Protein AF-A0A1X7T6H5-F1 (afdb_monomer_lite)

Organism: Amphimedon queenslandica (NCBI:txid400682)

InterPro domains:
  IPR006578 MADF domain [PF10545] (39-102)
  IPR006578 MADF domain [PS51029] (38-110)

Foldseek 3Di:
DDDDDDDDPDDDDDDDDPPPPPPPPDPDDCPDPVNVVVLVVLCVVLCLQPPPVDPSVVPPVSNQVSLVVSCVVVVHDSVVSVVVVVVVVVVVVVVVVVVVVVVVPPDDDD

Sequence (110 aa):
MASTTSSSCSKNNSNASHSATIAASCSTSLGTHEMILQLIKYFEANSCLYNVTQRSYHDRDKKRKAMSEIAKAFGIKDDDVTKKIRNIRTQYIREQQNVTQRKTGEGADD

Radius of gyration: 25.77 Å; chains: 1; bounding box: 106×40×46 Å

pLDDT: mean 74.98, std 17.96, range [41.0, 91.62]

Structure (mmCIF, N/CA/C/O backbone):
data_AF-A0A1X7T6H5-F1
#
_entry.id   AF-A0A1X7T6H5-F1
#
loop_
_atom_site.group_PDB
_atom_site.id
_atom_site.type_symbol
_atom_site.label_atom_id
_atom_site.label_alt_id
_atom_site.label_comp_id
_atom_site.label_asym_id
_atom_site.label_entity_id
_atom_site.label_seq_id
_atom_site.pdbx_PDB_ins_code
_atom_site.Cartn_x
_atom_site.Cartn_y
_atom_site.Cartn_z
_atom_site.occupancy
_atom_site.B_iso_or_equiv
_atom_site.auth_seq_id
_atom_site.auth_comp_id
_atom_site.auth_asym_id
_atom_site.auth_atom_id
_atom_site.pdbx_PDB_model_num
ATOM 1 N N . MET A 1 1 ? -62.083 -28.270 20.199 1.00 48.56 1 MET A N 1
ATOM 2 C CA . MET A 1 1 ? -61.187 -29.361 19.764 1.00 48.56 1 MET A CA 1
ATOM 3 C C . MET A 1 1 ? -60.514 -28.945 18.466 1.00 48.56 1 MET A C 1
ATOM 5 O O . MET A 1 1 ? -61.205 -28.841 17.467 1.00 48.56 1 MET A O 1
ATOM 9 N N . ALA A 1 2 ? -59.223 -28.620 18.546 1.00 46.31 2 ALA A N 1
ATOM 10 C CA . ALA A 1 2 ? -58.203 -28.503 17.489 1.00 46.31 2 ALA A CA 1
ATOM 11 C C . ALA A 1 2 ? -56.975 -27.916 18.218 1.00 46.31 2 ALA A C 1
ATOM 13 O O . ALA A 1 2 ? -56.962 -26.741 18.561 1.00 46.31 2 ALA A O 1
ATOM 14 N N . SER A 1 3 ? -56.214 -28.771 18.894 1.00 46.91 3 SER A N 1
ATOM 15 C CA . SER A 1 3 ? -54.953 -29.348 18.409 1.00 46.91 3 SER A CA 1
ATOM 16 C C . SER A 1 3 ? -53.763 -28.407 18.611 1.00 46.91 3 SER A C 1
ATOM 18 O O . SER A 1 3 ? -53.584 -27.399 17.939 1.00 46.91 3 SER A O 1
ATOM 20 N N . THR A 1 4 ? -52.985 -28.813 19.608 1.00 46.66 4 THR A N 1
ATOM 21 C CA . THR A 1 4 ? -51.593 -28.526 19.947 1.00 46.66 4 THR A CA 1
ATOM 22 C C . THR A 1 4 ? -50.661 -28.489 18.738 1.00 46.66 4 THR A C 1
ATOM 24 O O . THR A 1 4 ? -50.792 -29.336 17.864 1.00 46.66 4 THR A O 1
ATOM 27 N N . THR A 1 5 ? -49.666 -27.598 18.791 1.00 55.00 5 THR A N 1
ATOM 28 C CA . THR A 1 5 ? -48.220 -27.839 18.551 1.00 55.00 5 THR A CA 1
ATOM 29 C C . THR A 1 5 ? -47.529 -26.473 18.661 1.00 55.00 5 THR A C 1
ATOM 31 O O . THR A 1 5 ? -47.817 -25.583 17.873 1.00 55.00 5 THR A O 1
ATOM 34 N N . SER A 1 6 ? -46.879 -26.134 19.776 1.00 47.78 6 SER A N 1
ATOM 35 C CA . SER A 1 6 ? -45.483 -26.453 20.122 1.00 47.78 6 SER A CA 1
ATOM 36 C C . SER A 1 6 ? -44.437 -25.868 19.167 1.00 47.78 6 SER A C 1
ATOM 38 O O . SER A 1 6 ? -44.553 -26.006 17.956 1.00 47.78 6 SER A O 1
ATOM 40 N N . SER A 1 7 ? -43.363 -25.366 19.786 1.00 54.78 7 SER A N 1
ATOM 41 C CA . SER A 1 7 ? -42.038 -25.070 19.222 1.00 54.78 7 SER A CA 1
ATOM 42 C C . SER A 1 7 ? -41.834 -23.673 18.639 1.00 54.78 7 SER A C 1
ATOM 44 O O . SER A 1 7 ? -42.628 -23.186 17.857 1.00 54.78 7 SER A O 1
ATOM 46 N N . SER A 1 8 ? -40.743 -22.963 18.907 1.00 51.22 8 SER A N 1
ATOM 47 C CA . SER A 1 8 ? -39.622 -23.125 19.836 1.00 51.22 8 SER A CA 1
ATOM 48 C C . SER A 1 8 ? -38.878 -21.790 19.781 1.00 51.22 8 SER A C 1
ATOM 50 O O . SER A 1 8 ? -38.594 -21.289 18.694 1.00 51.22 8 SER A O 1
ATOM 52 N N . CYS A 1 9 ? -38.535 -21.216 20.930 1.00 41.88 9 CYS A N 1
ATOM 53 C CA . CYS A 1 9 ? -37.552 -20.144 21.022 1.00 41.88 9 CYS A CA 1
ATOM 54 C C . CYS A 1 9 ? -36.170 -20.716 20.655 1.00 41.88 9 CYS A C 1
ATOM 56 O O . CYS A 1 9 ? -35.558 -21.465 21.422 1.00 41.88 9 CYS A O 1
ATOM 58 N N . SER A 1 10 ? -35.698 -20.421 19.442 1.00 45.62 10 SER A N 1
ATOM 59 C CA . SER A 1 10 ? -34.370 -20.839 18.995 1.00 45.62 10 SER A CA 1
ATOM 60 C C . SER A 1 10 ? -33.308 -19.883 19.515 1.00 45.62 10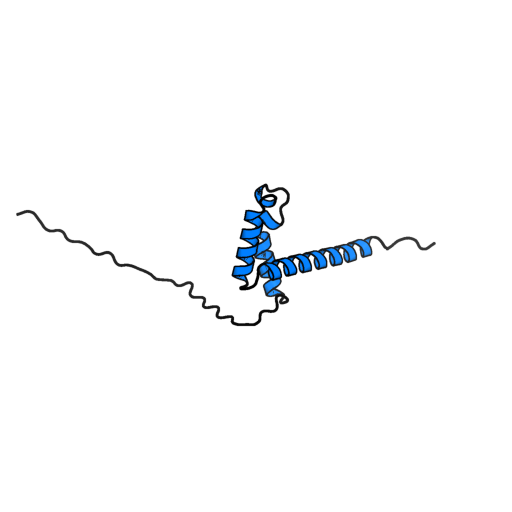 SER A C 1
ATOM 62 O O . SER A 1 10 ? -33.328 -18.679 19.269 1.00 45.62 10 SER A O 1
ATOM 64 N N . LYS A 1 11 ? -32.403 -20.492 20.276 1.00 51.19 11 LYS A N 1
ATOM 65 C CA . LYS A 1 11 ? -31.271 -19.911 20.977 1.00 51.19 11 LYS A CA 1
ATOM 66 C C . LYS A 1 11 ? -30.347 -19.138 20.033 1.00 51.19 11 LYS A C 1
ATOM 68 O 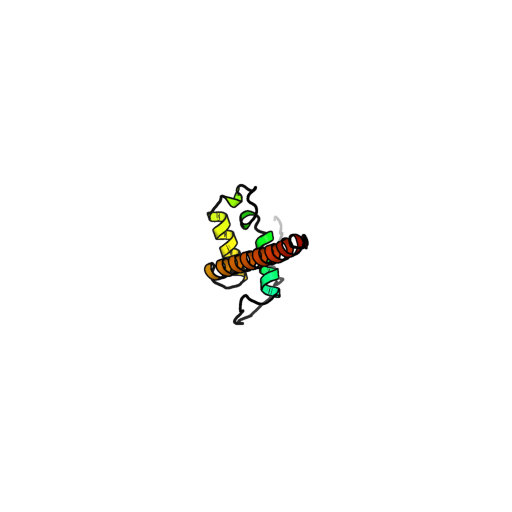O . LYS A 1 11 ? -29.882 -19.653 19.021 1.00 51.19 11 LYS A O 1
ATOM 73 N N . ASN A 1 12 ? -30.048 -17.917 20.451 1.00 52.41 12 ASN A N 1
ATOM 74 C CA . ASN A 1 12 ? -28.778 -17.245 20.231 1.00 52.41 12 ASN A CA 1
ATOM 75 C C . ASN A 1 12 ? -27.599 -18.210 20.464 1.00 52.41 12 ASN A C 1
ATOM 77 O O . ASN A 1 12 ? -27.427 -18.738 21.559 1.00 52.41 12 ASN A O 1
ATOM 81 N N . ASN A 1 13 ? -26.768 -18.414 19.441 1.00 55.56 13 ASN A N 1
ATOM 82 C CA . ASN A 1 13 ? -25.467 -19.058 19.592 1.00 55.56 13 ASN A CA 1
ATOM 83 C C . ASN A 1 13 ? -24.377 -18.142 19.032 1.00 55.56 13 ASN A C 1
ATOM 85 O O . ASN A 1 13 ? -24.027 -18.179 17.856 1.00 55.56 13 ASN A O 1
ATOM 89 N N . SER A 1 14 ? -23.892 -17.282 19.914 1.00 55.47 14 SER A N 1
ATOM 90 C CA . SER A 1 14 ? -22.627 -16.572 19.819 1.00 55.47 14 SER A CA 1
ATOM 91 C C . SER A 1 14 ? -21.531 -17.473 20.383 1.00 55.47 14 SER A C 1
ATOM 93 O O . SER A 1 14 ? -21.459 -17.649 21.599 1.00 55.47 14 SER A O 1
ATOM 95 N N . ASN A 1 15 ? -20.672 -18.028 19.528 1.00 53.50 15 ASN A N 1
ATOM 96 C CA . ASN A 1 15 ? -19.410 -18.625 19.952 1.00 53.50 15 ASN A CA 1
ATOM 97 C C . ASN A 1 15 ? -18.356 -18.633 18.834 1.00 53.50 15 ASN A C 1
ATOM 99 O O . ASN A 1 15 ? -18.671 -18.764 17.657 1.00 53.50 15 ASN A O 1
ATOM 103 N N . ALA A 1 16 ? -17.101 -18.523 19.280 1.00 43.38 16 ALA A N 1
ATOM 104 C CA . ALA A 1 16 ? -15.839 -18.508 18.540 1.00 43.38 16 ALA A CA 1
ATOM 105 C C . ALA A 1 16 ? -15.504 -17.150 17.892 1.00 43.38 16 ALA A C 1
ATOM 107 O O . ALA A 1 16 ? -15.694 -16.915 16.707 1.00 43.38 16 ALA A O 1
ATOM 108 N N . SER A 1 17 ? -15.088 -16.153 18.674 1.00 44.38 17 SER A N 1
ATOM 109 C CA . SER A 1 17 ? -13.744 -16.088 19.278 1.00 44.38 17 SER A CA 1
ATOM 110 C C . SER A 1 17 ? -12.630 -16.229 18.236 1.00 44.38 17 SER A C 1
ATOM 112 O O . SER A 1 17 ? -11.950 -17.243 18.174 1.00 44.38 17 SER A O 1
ATOM 114 N N . HIS A 1 18 ? -12.364 -15.154 17.497 1.00 43.12 18 HIS A N 1
ATOM 115 C CA . HIS A 1 18 ? -10.973 -14.755 17.280 1.00 43.12 18 HIS A CA 1
ATOM 116 C C . HIS A 1 18 ? -10.653 -13.635 18.269 1.00 43.12 18 HIS A C 1
ATOM 118 O O . HIS A 1 18 ? -10.364 -12.494 17.925 1.00 43.12 18 HIS A O 1
ATOM 124 N N . SER A 1 19 ? -10.764 -13.989 19.547 1.00 43.28 19 SER A N 1
ATOM 125 C CA . SER A 1 19 ? -10.035 -13.354 20.630 1.00 43.28 19 SER A CA 1
ATOM 126 C C . SER A 1 19 ? -8.548 -13.599 20.388 1.00 43.28 19 SER A C 1
ATOM 128 O O . SER A 1 19 ? -7.970 -14.555 20.893 1.00 43.28 19 SER A O 1
ATOM 130 N N . ALA A 1 20 ? -7.939 -12.736 19.587 1.00 46.06 20 ALA A N 1
ATOM 131 C CA . ALA A 1 20 ? -6.535 -12.418 19.738 1.00 46.06 20 ALA A CA 1
ATOM 132 C C . ALA A 1 20 ? -6.485 -10.986 20.256 1.00 46.06 20 ALA A C 1
ATOM 134 O O . ALA A 1 20 ? -6.398 -10.015 19.509 1.00 46.06 20 ALA A O 1
ATOM 135 N N . THR A 1 21 ? -6.597 -10.871 21.575 1.00 42.09 21 THR A N 1
ATOM 136 C CA . THR A 1 21 ? -6.088 -9.731 22.320 1.00 42.09 21 THR A CA 1
ATOM 137 C C . THR A 1 21 ? -4.591 -9.636 22.025 1.00 42.09 21 THR A C 1
ATOM 139 O O . THR A 1 21 ? -3.783 -10.205 22.748 1.00 42.09 21 THR A O 1
ATOM 142 N N . ILE A 1 22 ? -4.195 -8.944 20.956 1.00 53.28 22 ILE A N 1
ATOM 143 C CA . ILE A 1 22 ? -2.831 -8.422 20.862 1.00 53.28 22 ILE A CA 1
ATOM 144 C C . ILE A 1 22 ? -2.875 -7.047 21.513 1.00 53.28 22 ILE A C 1
ATOM 146 O O . ILE A 1 22 ? -2.948 -6.004 20.869 1.00 53.28 22 ILE A O 1
ATOM 150 N N . ALA A 1 23 ? -2.871 -7.071 22.844 1.00 45.50 23 ALA A N 1
ATOM 151 C CA . ALA A 1 23 ? -2.374 -5.960 23.626 1.00 45.50 23 ALA A CA 1
ATOM 152 C C . ALA A 1 23 ? -0.867 -5.861 23.353 1.00 45.50 23 ALA A C 1
ATOM 154 O O . ALA A 1 23 ? -0.050 -6.417 24.079 1.00 45.50 23 ALA A O 1
ATOM 155 N N . ALA A 1 24 ? -0.506 -5.175 22.273 1.00 49.69 24 ALA A N 1
ATOM 156 C CA . ALA A 1 24 ? 0.837 -4.665 22.068 1.00 49.69 24 ALA A CA 1
ATOM 157 C C . ALA A 1 24 ? 0.784 -3.145 22.221 1.00 49.69 24 ALA A C 1
ATOM 159 O O . ALA A 1 24 ? 0.944 -2.388 21.268 1.00 49.69 24 ALA A O 1
ATOM 160 N N . SER A 1 25 ? 0.583 -2.695 23.461 1.00 63.38 25 SER A N 1
ATOM 161 C CA . SER A 1 25 ? 1.166 -1.429 23.897 1.00 63.38 25 SER A CA 1
ATOM 162 C C . SER A 1 25 ? 2.680 -1.604 23.846 1.00 63.38 25 SER A C 1
ATOM 164 O O . SER A 1 25 ? 3.312 -1.969 24.830 1.00 63.38 25 SER A O 1
ATOM 166 N N . CYS A 1 26 ? 3.270 -1.437 22.672 1.00 41.00 26 CYS A N 1
ATOM 167 C CA . CYS A 1 26 ? 4.710 -1.414 22.533 1.00 41.00 26 CYS A CA 1
ATOM 168 C C . CYS A 1 26 ? 5.037 -0.359 21.495 1.00 41.00 26 CYS A C 1
ATOM 170 O O . CYS A 1 26 ? 4.537 -0.420 20.374 1.00 41.00 26 CYS A O 1
ATOM 172 N N . SER A 1 27 ? 5.838 0.616 21.912 1.00 61.25 27 SER A N 1
ATOM 173 C CA . SER A 1 27 ? 6.435 1.693 21.132 1.00 61.25 27 SER A CA 1
ATOM 174 C C . SER A 1 27 ? 7.122 1.127 19.886 1.00 61.25 27 SER A C 1
ATOM 176 O O . SER A 1 27 ? 8.329 0.894 19.862 1.00 61.25 27 SER A O 1
ATOM 178 N N . THR A 1 28 ? 6.345 0.818 18.853 1.00 56.28 28 THR A N 1
ATOM 179 C CA . THR A 1 28 ? 6.816 0.038 17.715 1.00 56.28 28 THR A CA 1
ATOM 180 C C . THR A 1 28 ? 7.462 1.008 16.755 1.00 56.28 28 THR A C 1
ATOM 182 O O . THR A 1 28 ? 6.831 1.629 15.901 1.00 56.28 28 THR A O 1
ATOM 185 N N . SER A 1 29 ? 8.769 1.185 16.937 1.00 58.25 29 SER A N 1
ATOM 186 C CA . SER A 1 29 ? 9.598 1.800 15.917 1.00 58.25 29 SER A CA 1
ATOM 187 C C . SER A 1 29 ? 9.327 1.065 14.600 1.00 58.25 29 SER A C 1
ATOM 189 O O . SER A 1 29 ? 9.533 -0.143 14.500 1.00 58.25 29 SER A O 1
ATOM 191 N N . LEU A 1 30 ? 8.854 1.789 13.585 1.00 61.53 30 LEU A N 1
ATOM 192 C CA . LEU A 1 30 ? 8.498 1.281 12.249 1.00 61.53 30 LEU A CA 1
ATOM 193 C C . LEU A 1 30 ? 9.691 0.680 11.476 1.00 61.53 30 LEU A C 1
ATOM 195 O O . LEU A 1 30 ? 9.665 0.580 10.253 1.00 61.53 30 LEU A O 1
ATOM 199 N N . GLY A 1 31 ? 10.802 0.393 12.150 1.00 64.88 31 GLY A N 1
ATOM 200 C CA . GLY A 1 31 ? 12.070 -0.067 11.601 1.00 64.88 31 GLY A CA 1
ATOM 201 C C . GLY A 1 31 ? 12.297 -1.570 11.685 1.00 64.88 31 GLY A C 1
ATOM 202 O O . GLY A 1 31 ? 13.268 -2.025 11.090 1.00 64.88 31 GLY A O 1
ATOM 203 N N . THR A 1 32 ? 11.455 -2.337 12.381 1.00 85.75 32 THR A N 1
ATOM 204 C CA . THR A 1 32 ? 11.672 -3.785 12.486 1.00 85.75 32 THR A CA 1
ATOM 205 C C . THR A 1 32 ? 11.389 -4.477 11.153 1.00 85.75 32 THR A C 1
ATOM 207 O O . THR A 1 32 ? 10.492 -4.092 10.398 1.00 85.75 32 THR A O 1
ATOM 210 N N . HIS A 1 33 ? 12.173 -5.511 10.851 1.00 86.56 33 HIS A N 1
ATOM 211 C CA . HIS A 1 33 ? 12.049 -6.273 9.609 1.00 86.56 33 HIS A CA 1
ATOM 212 C C . HIS A 1 33 ? 10.642 -6.870 9.435 1.00 86.56 33 HIS A C 1
ATOM 214 O O . HIS A 1 33 ? 10.062 -6.786 8.356 1.00 86.56 33 HIS A O 1
ATOM 220 N N . GLU A 1 34 ? 10.046 -7.385 10.514 1.00 87.44 34 GLU A N 1
ATOM 221 C CA . GLU A 1 34 ? 8.697 -7.959 10.495 1.00 87.44 34 GLU A CA 1
ATOM 222 C C . GLU A 1 34 ? 7.621 -6.932 10.114 1.00 87.44 34 GLU A C 1
ATOM 224 O O . GLU A 1 34 ? 6.790 -7.204 9.247 1.00 87.44 34 GLU A O 1
ATOM 229 N N . MET A 1 35 ? 7.670 -5.721 10.682 1.00 85.12 35 MET A N 1
ATOM 230 C CA . MET A 1 35 ? 6.725 -4.657 10.325 1.00 85.12 35 MET A CA 1
ATOM 231 C C . MET A 1 35 ? 6.859 -4.250 8.858 1.00 85.12 35 MET A C 1
ATOM 233 O O . MET A 1 35 ? 5.858 -3.974 8.201 1.00 85.12 35 MET A O 1
ATOM 237 N N . ILE A 1 36 ? 8.085 -4.229 8.327 1.00 88.06 36 ILE A N 1
ATOM 238 C CA . ILE A 1 36 ? 8.333 -3.922 6.915 1.00 88.06 36 ILE A CA 1
ATOM 239 C C . ILE A 1 36 ? 7.714 -5.001 6.018 1.00 88.06 36 ILE A C 1
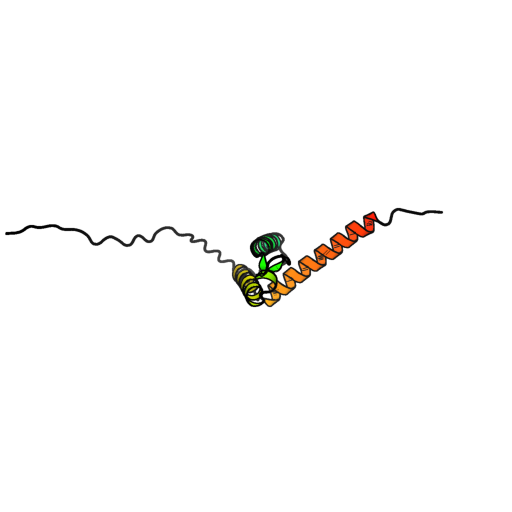ATOM 241 O O . ILE A 1 36 ? 7.032 -4.658 5.056 1.00 88.06 36 ILE A O 1
ATOM 245 N N . LEU A 1 37 ? 7.884 -6.285 6.346 1.00 89.81 37 LEU A N 1
ATOM 246 C CA . LEU A 1 37 ? 7.271 -7.383 5.591 1.00 89.81 37 LEU A CA 1
ATOM 247 C C . LEU A 1 37 ? 5.740 -7.318 5.620 1.00 89.81 37 LEU A C 1
ATOM 249 O O . LEU A 1 37 ? 5.093 -7.464 4.583 1.00 89.81 37 LEU A O 1
ATOM 253 N N . GLN A 1 38 ? 5.151 -7.044 6.786 1.00 90.00 38 GLN A N 1
ATOM 254 C CA . GLN A 1 38 ? 3.706 -6.848 6.897 1.00 90.00 38 GLN A CA 1
ATOM 255 C C . GLN A 1 38 ? 3.241 -5.651 6.060 1.00 90.00 38 GLN A C 1
AT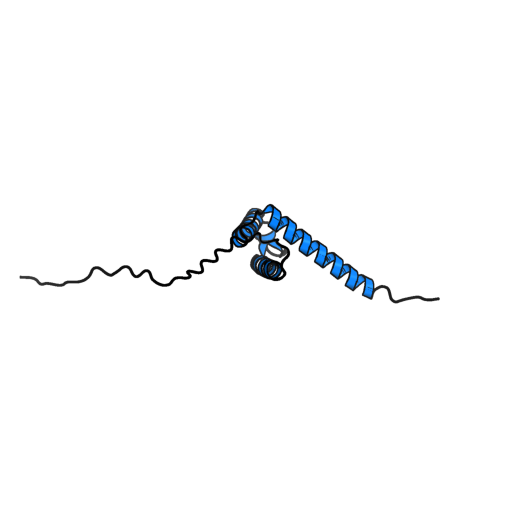OM 257 O O . GLN A 1 38 ? 2.239 -5.746 5.352 1.00 90.00 38 GLN A O 1
ATOM 262 N N . LEU A 1 39 ? 3.984 -4.540 6.087 1.00 89.31 39 LEU A N 1
ATOM 263 C CA . LEU A 1 39 ? 3.667 -3.343 5.311 1.00 89.31 39 LEU A CA 1
ATOM 264 C C . LEU A 1 39 ? 3.696 -3.634 3.808 1.00 89.31 39 LEU A C 1
ATOM 266 O O . LEU A 1 39 ? 2.786 -3.214 3.097 1.00 89.31 39 LEU A O 1
ATOM 270 N N . ILE A 1 40 ? 4.697 -4.383 3.338 1.00 89.38 40 ILE A N 1
ATOM 271 C CA . ILE A 1 40 ? 4.791 -4.827 1.942 1.00 89.38 40 ILE A CA 1
ATOM 272 C C . ILE A 1 40 ? 3.574 -5.683 1.580 1.00 89.38 40 ILE A C 1
ATOM 274 O O . ILE A 1 40 ? 2.917 -5.397 0.583 1.00 89.38 40 ILE A O 1
ATOM 278 N N . LYS A 1 41 ? 3.194 -6.649 2.424 1.00 90.44 41 LYS A N 1
ATOM 279 C CA . LYS A 1 41 ? 2.023 -7.507 2.185 1.00 90.44 41 LYS A CA 1
ATOM 280 C C . LYS A 1 41 ? 0.725 -6.704 2.039 1.00 90.44 41 LYS A C 1
ATOM 282 O O . LYS A 1 41 ? -0.054 -6.945 1.118 1.00 90.44 41 LYS A O 1
ATOM 287 N N . TYR A 1 42 ? 0.490 -5.726 2.916 1.00 89.94 42 TYR A N 1
ATOM 288 C CA . TYR A 1 42 ? -0.675 -4.845 2.790 1.00 89.94 42 TYR A CA 1
ATOM 289 C C . TYR A 1 42 ? -0.600 -3.944 1.552 1.00 89.94 42 TYR A C 1
ATOM 291 O O . TYR A 1 42 ? -1.624 -3.653 0.932 1.00 89.94 42 TYR A O 1
ATOM 299 N N . PHE A 1 43 ? 0.598 -3.494 1.185 1.00 88.69 43 PHE A N 1
ATOM 300 C CA . PHE A 1 43 ? 0.811 -2.663 0.007 1.00 88.69 43 PHE A CA 1
ATOM 301 C C . PHE A 1 43 ? 0.539 -3.435 -1.294 1.00 88.69 43 PHE A C 1
ATOM 303 O O . PHE A 1 43 ? -0.131 -2.912 -2.182 1.00 88.69 43 PHE A O 1
ATOM 310 N N . GLU A 1 44 ? 0.970 -4.695 -1.382 1.00 88.94 44 GLU A N 1
ATOM 311 C CA . GLU A 1 44 ? 0.719 -5.583 -2.526 1.00 88.94 44 GLU A CA 1
ATOM 312 C C . GLU A 1 44 ? -0.760 -5.947 -2.684 1.00 88.94 44 GLU A C 1
ATOM 314 O O . GLU A 1 44 ? -1.267 -5.984 -3.810 1.00 88.94 44 GLU A O 1
ATOM 319 N N . ALA A 1 45 ? -1.473 -6.142 -1.569 1.00 89.19 45 ALA A N 1
ATOM 320 C CA . ALA A 1 45 ? -2.916 -6.385 -1.569 1.00 89.19 45 ALA A CA 1
ATOM 321 C C . ALA A 1 45 ? -3.717 -5.196 -2.139 1.00 89.19 45 ALA A C 1
ATOM 323 O O . ALA A 1 45 ? -4.814 -5.370 -2.669 1.00 89.19 45 ALA A O 1
ATOM 324 N N . ASN A 1 46 ? -3.158 -3.985 -2.073 1.00 88.62 46 ASN A N 1
ATOM 325 C CA . ASN A 1 46 ? -3.787 -2.753 -2.529 1.00 88.62 46 ASN A CA 1
ATOM 326 C C . ASN A 1 46 ? -3.198 -2.289 -3.869 1.00 88.62 46 ASN A C 1
ATOM 328 O O . ASN A 1 46 ? -2.395 -1.357 -3.946 1.00 88.62 46 ASN A O 1
ATOM 332 N N . SER A 1 47 ? -3.667 -2.892 -4.963 1.00 85.62 47 SER A N 1
ATOM 333 C CA . SER A 1 47 ? -3.225 -2.563 -6.330 1.00 85.62 47 SER A CA 1
ATOM 334 C C . SER A 1 47 ? -3.412 -1.087 -6.718 1.00 85.62 47 SER A C 1
ATOM 336 O O . SER A 1 47 ? -2.682 -0.576 -7.566 1.00 85.62 47 SER A O 1
ATOM 338 N N . CYS A 1 48 ? -4.317 -0.354 -6.059 1.00 87.88 48 CYS A N 1
ATOM 339 C CA . CYS A 1 48 ? -4.493 1.090 -6.244 1.00 87.88 48 CYS A CA 1
ATOM 340 C C . CYS A 1 48 ? -3.260 1.927 -5.849 1.00 87.88 48 CYS A C 1
ATOM 342 O O . CYS A 1 48 ? -3.137 3.071 -6.290 1.00 87.88 48 CYS A O 1
ATOM 344 N N . LEU A 1 49 ? -2.340 1.390 -5.042 1.00 87.12 49 LEU A N 1
ATOM 345 C CA . LEU A 1 49 ? -1.176 2.127 -4.546 1.00 87.12 49 LEU A CA 1
ATOM 346 C C . LEU A 1 49 ? 0.014 2.099 -5.511 1.00 87.12 49 LEU A C 1
ATOM 348 O O . LEU A 1 49 ? 0.720 3.103 -5.622 1.00 87.12 49 LEU A O 1
ATOM 352 N N . TYR A 1 50 ? 0.224 0.992 -6.227 1.00 86.62 50 TYR A N 1
ATOM 353 C CA . TYR A 1 50 ? 1.408 0.792 -7.073 1.00 86.62 50 TYR A CA 1
ATOM 354 C C . TYR A 1 50 ? 1.099 0.526 -8.546 1.00 86.62 50 TYR A C 1
ATOM 356 O O . TYR A 1 50 ? 1.945 0.796 -9.398 1.00 86.62 50 TYR A O 1
ATOM 364 N N . ASN A 1 51 ? -0.090 0.017 -8.875 1.00 87.44 51 ASN A N 1
ATOM 365 C CA . ASN A 1 51 ? -0.375 -0.430 -10.230 1.00 87.44 51 ASN A CA 1
ATOM 366 C C . ASN A 1 51 ? -0.906 0.709 -11.111 1.00 87.44 51 ASN A C 1
ATOM 368 O O . ASN A 1 51 ? -2.109 0.942 -11.192 1.00 87.44 51 ASN A O 1
ATOM 372 N N . VAL A 1 52 ? 0.000 1.370 -11.833 1.00 86.19 52 VAL A N 1
ATOM 373 C CA . VAL A 1 52 ? -0.310 2.470 -12.766 1.00 86.19 52 VAL A CA 1
ATOM 374 C C . VAL A 1 52 ? -1.273 2.094 -13.898 1.00 86.19 52 VAL A C 1
ATOM 376 O O . VAL A 1 52 ? -1.910 2.980 -14.459 1.00 86.19 52 VAL A O 1
ATOM 379 N N . THR A 1 53 ? -1.406 0.805 -14.224 1.00 86.94 53 THR A N 1
ATOM 380 C CA . THR A 1 53 ? -2.284 0.325 -15.308 1.00 86.94 53 THR A CA 1
ATOM 381 C C . THR A 1 53 ? -3.754 0.250 -14.893 1.00 86.94 53 THR A C 1
ATOM 383 O O . THR A 1 53 ? -4.646 0.212 -15.737 1.00 86.94 53 THR A O 1
ATOM 386 N N . GLN A 1 54 ? -4.030 0.246 -13.587 1.00 85.81 54 GLN A N 1
ATOM 387 C CA . GLN A 1 54 ? -5.382 0.132 -13.053 1.00 85.81 54 GLN A CA 1
ATOM 388 C C . GLN A 1 54 ? -6.036 1.510 -12.935 1.00 85.81 54 GLN A C 1
ATOM 390 O O . GLN A 1 54 ? -5.449 2.444 -12.391 1.00 85.81 54 GLN A O 1
ATOM 395 N N . ARG A 1 55 ? -7.313 1.632 -13.323 1.00 84.56 55 ARG A N 1
ATOM 396 C CA . ARG A 1 55 ? -8.086 2.879 -13.136 1.00 84.56 55 ARG A CA 1
ATOM 397 C C . ARG A 1 55 ? -8.103 3.325 -11.667 1.00 84.56 55 ARG A C 1
ATOM 399 O O . ARG A 1 55 ? -8.039 4.516 -11.376 1.00 84.56 55 ARG A O 1
ATOM 406 N N . SER A 1 56 ? -8.110 2.364 -10.743 1.00 81.81 56 SER A N 1
ATOM 407 C CA . SER A 1 56 ? -8.050 2.602 -9.296 1.00 81.81 56 SER A CA 1
ATOM 408 C C . SER A 1 56 ? -6.775 3.318 -8.829 1.00 81.81 56 SER A C 1
ATOM 410 O O . SER A 1 56 ? -6.773 3.852 -7.728 1.00 81.81 56 SER A O 1
ATOM 412 N N . TYR A 1 57 ? -5.707 3.367 -9.634 1.00 86.69 57 TYR A N 1
ATOM 413 C CA . TYR A 1 57 ? -4.509 4.146 -9.315 1.00 86.69 57 TYR A CA 1
ATOM 414 C C . TYR A 1 57 ? -4.701 5.652 -9.529 1.00 86.69 57 TYR A C 1
ATOM 416 O O . TYR A 1 57 ? -4.076 6.454 -8.837 1.00 86.69 57 TYR A O 1
ATOM 424 N N . HIS A 1 58 ? -5.564 6.077 -10.452 1.00 86.75 58 HIS A N 1
ATOM 425 C CA . HIS A 1 58 ? -5.884 7.503 -10.613 1.00 86.75 58 HIS A CA 1
ATOM 426 C C . HIS A 1 58 ? -6.875 8.019 -9.560 1.00 86.75 58 HIS A C 1
ATOM 428 O O . HIS A 1 58 ? -6.995 9.224 -9.354 1.00 86.75 58 HIS A O 1
ATOM 434 N N . ASP A 1 59 ? -7.541 7.109 -8.855 1.00 90.44 59 ASP A N 1
ATOM 435 C CA . ASP A 1 59 ? -8.508 7.427 -7.816 1.00 90.44 59 ASP A CA 1
ATOM 436 C C . ASP A 1 59 ? -7.801 7.829 -6.505 1.00 90.44 59 ASP A C 1
ATOM 438 O O . ASP A 1 59 ? -7.179 7.012 -5.812 1.00 90.44 59 ASP A O 1
ATOM 442 N N . ARG A 1 60 ? -7.874 9.124 -6.169 1.00 89.12 60 ARG A N 1
ATOM 443 C CA . ARG A 1 60 ? -7.243 9.683 -4.961 1.00 89.12 60 ARG A CA 1
ATOM 444 C C . ARG A 1 60 ? -7.929 9.210 -3.682 1.00 89.12 60 ARG A C 1
ATOM 446 O O . ARG A 1 60 ? -7.253 9.057 -2.663 1.00 89.12 60 ARG A O 1
ATOM 453 N N . ASP A 1 61 ? -9.233 8.961 -3.726 1.00 90.25 61 ASP A N 1
ATOM 454 C CA . ASP A 1 61 ? -10.003 8.532 -2.563 1.00 90.25 61 ASP A CA 1
ATOM 455 C C . ASP A 1 61 ? -9.680 7.085 -2.204 1.00 90.25 61 ASP A C 1
ATOM 457 O O . ASP A 1 61 ? -9.430 6.787 -1.035 1.00 90.25 61 ASP A O 1
ATOM 461 N N . LYS A 1 62 ? -9.560 6.204 -3.205 1.00 89.75 62 LYS A N 1
ATOM 462 C CA . LYS A 1 62 ? -9.108 4.820 -2.986 1.00 89.75 62 LYS A CA 1
ATOM 463 C C . LYS A 1 62 ? -7.699 4.751 -2.413 1.00 89.75 62 LYS A C 1
ATOM 465 O O . LYS A 1 62 ? -7.462 3.966 -1.499 1.00 89.75 62 LYS A O 1
ATOM 470 N N . LYS A 1 63 ? -6.776 5.585 -2.901 1.00 89.31 63 LYS A N 1
ATOM 471 C CA . LYS A 1 63 ? -5.410 5.662 -2.358 1.00 89.31 63 LYS A CA 1
ATOM 472 C C . LYS A 1 63 ? -5.397 6.112 -0.901 1.00 89.31 63 LYS A C 1
ATOM 474 O O . LYS A 1 63 ? -4.733 5.485 -0.080 1.00 89.31 63 LYS A O 1
ATOM 479 N N . ARG A 1 64 ? -6.147 7.171 -0.576 1.00 90.31 64 ARG A N 1
ATOM 480 C CA . ARG A 1 64 ? -6.270 7.664 0.802 1.00 90.31 64 ARG A CA 1
ATOM 481 C C . ARG A 1 64 ? -6.874 6.597 1.712 1.00 90.31 64 ARG A C 1
ATOM 483 O O . ARG A 1 64 ? -6.347 6.359 2.791 1.00 90.31 64 ARG A O 1
ATOM 490 N N . LYS A 1 65 ? -7.935 5.924 1.259 1.00 91.62 65 LYS A N 1
ATOM 491 C CA . LYS A 1 65 ? -8.591 4.848 2.009 1.00 91.62 65 LYS A CA 1
ATOM 492 C C . LYS A 1 65 ? -7.632 3.689 2.291 1.00 91.62 65 LYS A C 1
ATOM 494 O O . LYS A 1 65 ? -7.478 3.326 3.450 1.00 91.62 65 LYS A O 1
ATOM 499 N N . ALA A 1 66 ? -6.937 3.185 1.271 1.00 91.31 66 ALA A N 1
ATOM 500 C CA . ALA A 1 66 ? -5.964 2.104 1.426 1.00 91.31 66 ALA A CA 1
ATOM 501 C C . ALA A 1 66 ? -4.811 2.486 2.374 1.00 91.31 66 ALA A C 1
ATOM 503 O O . ALA A 1 66 ? -4.410 1.687 3.216 1.00 91.31 66 ALA A O 1
ATOM 504 N N . MET A 1 67 ? -4.305 3.723 2.297 1.00 90.44 67 MET A N 1
ATOM 505 C CA . MET A 1 67 ? -3.297 4.217 3.245 1.00 90.44 67 MET A CA 1
ATOM 506 C C . MET A 1 67 ? -3.811 4.309 4.677 1.00 90.44 67 MET A C 1
ATOM 508 O O . MET A 1 67 ? -3.104 3.904 5.596 1.00 90.44 67 MET A O 1
ATOM 512 N N . SER A 1 68 ? -5.036 4.791 4.868 1.00 91.06 68 SER A N 1
ATOM 513 C CA . SER A 1 68 ? -5.637 4.892 6.197 1.00 91.06 68 SER A CA 1
ATOM 514 C C . SER A 1 68 ? -5.938 3.512 6.795 1.00 91.06 68 SER A C 1
ATOM 516 O O . SER A 1 68 ? -5.767 3.300 7.990 1.00 91.06 68 SER A O 1
ATOM 518 N N . GLU A 1 69 ? -6.334 2.530 5.979 1.00 91.19 69 GLU A N 1
ATOM 519 C CA . GLU A 1 69 ? -6.496 1.135 6.416 1.00 91.19 69 GLU A CA 1
ATOM 520 C C . GLU A 1 69 ? -5.171 0.529 6.888 1.00 91.19 69 GLU A C 1
ATOM 522 O O . GLU A 1 69 ? -5.122 -0.098 7.946 1.00 91.19 69 GLU A O 1
ATOM 527 N N . ILE A 1 70 ? -4.085 0.787 6.157 1.00 91.00 70 ILE A N 1
ATOM 528 C CA . ILE A 1 70 ? -2.735 0.379 6.554 1.00 91.00 70 ILE A CA 1
ATOM 529 C C . ILE A 1 70 ? -2.342 1.063 7.867 1.00 91.00 70 ILE A C 1
ATOM 531 O O . ILE A 1 70 ? -1.930 0.392 8.808 1.00 91.00 70 ILE A O 1
ATOM 535 N N . ALA A 1 71 ? -2.531 2.376 7.984 1.00 89.81 71 ALA A N 1
ATOM 536 C CA . ALA A 1 71 ? -2.223 3.123 9.203 1.00 89.81 71 ALA A CA 1
ATOM 537 C C . ALA A 1 71 ? -2.971 2.592 10.432 1.00 89.81 71 ALA A C 1
ATOM 539 O O . ALA A 1 71 ? -2.363 2.391 11.483 1.00 89.81 71 ALA A O 1
ATOM 540 N N . LYS A 1 72 ? -4.260 2.269 10.273 1.00 89.75 72 LYS A N 1
ATOM 541 C CA . LYS A 1 72 ? -5.079 1.633 11.312 1.00 89.75 72 LYS A CA 1
ATOM 542 C C . LYS A 1 72 ? -4.565 0.250 11.697 1.00 89.75 72 LYS A C 1
ATOM 544 O O . LYS A 1 72 ? -4.522 -0.045 12.885 1.00 89.75 72 LYS A O 1
ATOM 549 N N . ALA A 1 73 ? -4.153 -0.572 10.729 1.00 87.88 73 ALA A N 1
ATOM 550 C CA . ALA A 1 73 ? -3.603 -1.902 10.999 1.00 87.88 73 ALA A CA 1
ATOM 551 C C . ALA A 1 73 ? -2.310 -1.844 11.831 1.00 87.88 73 ALA A C 1
ATOM 553 O O . ALA A 1 73 ? -2.077 -2.713 12.665 1.00 87.88 73 ALA A O 1
ATOM 554 N N . PHE A 1 74 ? -1.499 -0.801 11.635 1.00 85.88 74 PHE A N 1
ATOM 555 C CA . PHE A 1 74 ? -0.269 -0.567 12.397 1.00 85.88 74 PHE A CA 1
ATOM 556 C C . PHE A 1 74 ? -0.465 0.309 13.647 1.00 85.88 74 PHE A C 1
ATOM 558 O O . PHE A 1 74 ? 0.478 0.475 14.414 1.00 85.88 74 PHE A O 1
ATOM 565 N N . GLY A 1 75 ? -1.655 0.879 13.864 1.00 86.69 75 GLY A N 1
ATOM 566 C CA . GLY A 1 75 ? -1.937 1.764 14.999 1.00 86.69 75 GLY A CA 1
ATOM 567 C C . GLY A 1 75 ? -1.167 3.091 14.976 1.00 86.69 75 GLY A C 1
ATOM 568 O O . GLY A 1 75 ? -0.893 3.660 16.030 1.00 86.69 75 GLY A O 1
ATOM 569 N N . ILE A 1 76 ? -0.798 3.587 13.792 1.00 85.94 76 ILE A N 1
ATOM 570 C CA . ILE A 1 76 ? 0.012 4.805 13.617 1.00 85.94 76 ILE A CA 1
ATOM 571 C C . ILE A 1 76 ? -0.700 5.849 12.758 1.00 85.94 76 ILE A C 1
ATOM 573 O O . ILE A 1 76 ? -1.776 5.611 12.215 1.00 85.94 76 ILE A O 1
ATOM 577 N N . LYS A 1 77 ? -0.085 7.028 12.623 1.00 88.44 77 LYS A N 1
ATOM 578 C CA . LYS A 1 77 ? -0.589 8.101 11.764 1.00 88.44 77 LYS A CA 1
ATOM 579 C C . LYS A 1 77 ? -0.342 7.790 10.288 1.00 88.44 77 LYS A C 1
ATOM 581 O O . LYS A 1 77 ? 0.737 7.329 9.912 1.00 88.44 77 LYS A O 1
ATOM 586 N N . ASP A 1 78 ? -1.304 8.158 9.447 1.00 87.94 78 ASP A N 1
ATOM 587 C CA . ASP A 1 78 ? -1.240 8.052 7.983 1.00 87.94 78 ASP A CA 1
ATOM 588 C C . ASP A 1 78 ? 0.037 8.702 7.403 1.00 87.94 78 ASP A C 1
ATOM 590 O O . ASP A 1 78 ? 0.661 8.176 6.472 1.00 87.94 78 ASP A O 1
ATOM 594 N N . ASP A 1 79 ? 0.475 9.819 7.995 1.00 88.00 79 ASP A N 1
ATOM 595 C CA . ASP A 1 79 ? 1.698 10.525 7.603 1.00 88.00 79 ASP A CA 1
ATOM 596 C C . ASP A 1 79 ? 2.960 9.684 7.823 1.00 88.00 79 ASP A C 1
ATOM 598 O O . ASP A 1 79 ? 3.873 9.697 6.992 1.00 88.00 79 ASP A O 1
ATOM 602 N N . ASP A 1 80 ? 3.023 8.930 8.920 1.00 87.56 80 ASP A N 1
ATOM 603 C CA . ASP A 1 80 ? 4.196 8.131 9.273 1.00 87.56 80 ASP A CA 1
ATOM 604 C C . ASP A 1 80 ? 4.291 6.875 8.402 1.00 87.56 80 ASP A C 1
ATOM 606 O O . ASP A 1 80 ? 5.384 6.534 7.938 1.00 87.56 80 ASP A O 1
ATOM 610 N N . VAL A 1 81 ? 3.152 6.261 8.056 1.00 87.56 81 VAL A N 1
ATOM 611 C CA . VAL A 1 81 ? 3.080 5.201 7.032 1.00 87.56 81 VAL A CA 1
ATOM 612 C C . VAL A 1 81 ? 3.597 5.722 5.696 1.00 87.56 81 VAL A C 1
ATOM 614 O O . VAL A 1 81 ? 4.459 5.107 5.066 1.00 87.56 81 VAL A O 1
ATOM 617 N N . THR A 1 82 ? 3.104 6.886 5.269 1.00 88.75 82 THR A N 1
ATOM 618 C CA . THR A 1 82 ? 3.468 7.480 3.979 1.00 88.75 82 THR A CA 1
ATOM 619 C C . THR A 1 82 ? 4.964 7.778 3.912 1.00 88.75 82 THR A C 1
ATOM 621 O O . THR A 1 82 ? 5.626 7.442 2.924 1.00 88.75 82 THR A O 1
ATOM 624 N N . LYS A 1 83 ? 5.525 8.370 4.973 1.00 90.56 83 LYS A N 1
ATOM 625 C CA . LYS A 1 83 ? 6.972 8.597 5.098 1.00 90.56 83 LYS A CA 1
ATOM 626 C C . LYS A 1 83 ? 7.742 7.283 5.049 1.00 90.56 83 LYS A C 1
ATOM 628 O O . LYS A 1 83 ? 8.748 7.200 4.343 1.00 90.56 83 LYS A O 1
ATOM 633 N N . LYS A 1 84 ? 7.271 6.245 5.744 1.00 89.88 84 LYS A N 1
ATOM 634 C CA . LYS A 1 84 ? 7.948 4.947 5.781 1.00 89.88 84 LYS A CA 1
ATOM 635 C C . LYS A 1 84 ? 7.979 4.276 4.409 1.00 89.88 84 LYS A C 1
ATOM 637 O O . LYS A 1 84 ? 9.050 3.847 3.985 1.00 89.88 84 LYS A O 1
ATOM 642 N N . ILE A 1 85 ? 6.858 4.253 3.689 1.00 88.50 85 ILE A N 1
ATOM 643 C CA . ILE A 1 85 ? 6.776 3.707 2.323 1.00 88.50 85 ILE A CA 1
ATOM 644 C C . ILE A 1 85 ? 7.719 4.464 1.386 1.00 88.50 85 ILE A C 1
ATOM 646 O O . ILE A 1 85 ? 8.471 3.847 0.631 1.00 88.50 85 ILE A O 1
ATOM 650 N N . ARG A 1 86 ? 7.730 5.803 1.460 1.00 90.12 86 ARG A N 1
ATOM 651 C CA . ARG A 1 86 ? 8.670 6.625 0.683 1.00 90.12 86 ARG A CA 1
ATOM 652 C C . ARG A 1 86 ? 10.116 6.256 0.991 1.00 90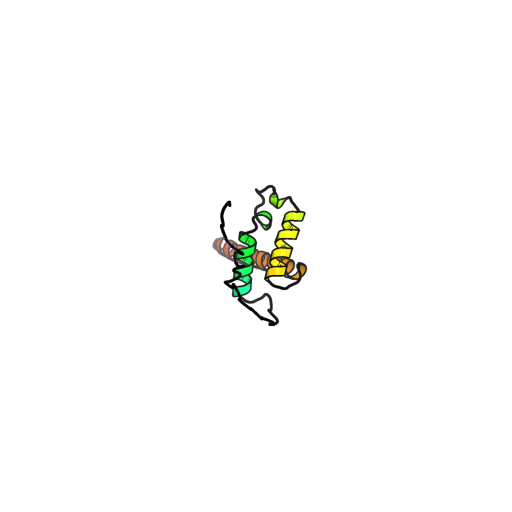.12 86 ARG A C 1
ATOM 654 O O . ARG A 1 86 ? 10.886 6.036 0.065 1.00 90.12 86 ARG A O 1
ATOM 661 N N . ASN A 1 87 ? 10.472 6.138 2.268 1.00 90.94 87 ASN A N 1
ATOM 662 C CA . ASN A 1 87 ? 11.824 5.784 2.681 1.00 90.94 87 ASN A CA 1
ATOM 663 C C . ASN A 1 87 ? 12.249 4.391 2.183 1.00 90.94 87 ASN A C 1
ATOM 665 O O . ASN A 1 87 ? 13.374 4.227 1.721 1.00 90.94 87 ASN A O 1
ATOM 669 N N . ILE A 1 88 ? 11.359 3.394 2.239 1.00 88.88 88 ILE A N 1
ATOM 670 C CA . ILE A 1 88 ? 11.624 2.046 1.707 1.00 88.88 88 ILE A CA 1
ATOM 671 C C . ILE A 1 88 ? 11.857 2.109 0.196 1.00 88.88 88 ILE A C 1
ATOM 673 O O . ILE A 1 88 ? 12.848 1.576 -0.295 1.00 88.88 88 ILE A O 1
ATOM 677 N N . ARG A 1 89 ? 10.991 2.813 -0.542 1.00 89.50 89 ARG A N 1
ATOM 678 C CA . ARG A 1 89 ? 11.134 2.972 -1.993 1.00 89.50 89 ARG A CA 1
ATOM 679 C C . ARG A 1 89 ? 12.448 3.657 -2.363 1.00 89.50 89 ARG A C 1
ATOM 681 O O . ARG A 1 89 ? 13.131 3.201 -3.273 1.00 89.50 89 ARG A O 1
ATOM 688 N N . THR A 1 90 ? 12.810 4.728 -1.660 1.00 91.50 90 THR A N 1
ATOM 689 C CA . THR A 1 90 ? 14.075 5.437 -1.885 1.00 91.50 90 THR A CA 1
ATOM 690 C C . THR A 1 90 ? 15.273 4.533 -1.614 1.00 91.50 90 THR A C 1
ATOM 692 O O . THR A 1 90 ? 16.193 4.506 -2.426 1.00 91.50 90 THR A O 1
ATOM 695 N N . GLN A 1 91 ? 15.264 3.773 -0.514 1.00 89.75 91 GLN A N 1
ATOM 696 C CA . GLN A 1 91 ? 16.325 2.807 -0.215 1.00 89.75 91 GLN A CA 1
ATOM 697 C C . GLN A 1 91 ? 16.438 1.749 -1.313 1.00 89.75 91 GLN A C 1
ATOM 699 O O . GLN A 1 91 ? 17.518 1.569 -1.859 1.00 89.75 91 GLN A O 1
ATOM 704 N N . TYR A 1 92 ? 15.324 1.131 -1.710 1.00 89.00 92 TYR A N 1
ATOM 705 C CA . TYR A 1 92 ? 15.308 0.148 -2.792 1.00 89.00 92 TYR A CA 1
ATOM 706 C C . TYR A 1 92 ? 15.891 0.704 -4.099 1.00 89.00 92 TYR A C 1
ATOM 708 O O . TYR A 1 92 ? 16.740 0.065 -4.710 1.00 89.00 92 TYR A O 1
ATOM 716 N N . ILE A 1 93 ? 15.487 1.912 -4.511 1.00 89.38 93 ILE A N 1
ATOM 717 C CA . ILE A 1 93 ? 16.001 2.542 -5.738 1.00 89.38 93 ILE A CA 1
ATOM 718 C C . ILE A 1 93 ? 17.513 2.774 -5.645 1.00 89.38 93 ILE A C 1
ATOM 720 O O . ILE A 1 93 ? 18.222 2.506 -6.611 1.00 89.38 93 ILE A O 1
ATOM 724 N N . ARG A 1 94 ? 18.014 3.253 -4.500 1.00 90.31 94 ARG A N 1
ATOM 725 C CA . ARG A 1 94 ? 19.452 3.478 -4.289 1.00 90.31 94 ARG A CA 1
ATOM 726 C C . ARG A 1 94 ? 20.240 2.175 -4.362 1.00 90.31 94 ARG A C 1
ATOM 728 O O . ARG A 1 94 ? 21.238 2.115 -5.071 1.00 90.31 94 ARG A O 1
ATOM 735 N N . GLU A 1 95 ? 19.760 1.129 -3.699 1.00 90.69 95 GLU A N 1
ATOM 736 C CA . GLU A 1 95 ? 20.397 -0.188 -3.752 1.00 90.69 95 GLU A CA 1
ATOM 737 C C . GLU A 1 95 ? 20.368 -0.763 -5.173 1.00 90.69 95 GLU A C 1
ATOM 739 O O . GLU A 1 95 ? 21.382 -1.246 -5.671 1.00 90.69 95 GLU A O 1
ATOM 744 N N . GLN A 1 96 ? 19.251 -0.616 -5.888 1.00 88.81 96 GLN A N 1
ATOM 745 C CA . GLN A 1 96 ? 19.134 -1.042 -7.281 1.00 88.81 96 GLN A CA 1
ATOM 746 C C . GLN A 1 96 ? 20.097 -0.278 -8.202 1.00 88.81 96 GLN A C 1
ATOM 748 O O . GLN A 1 96 ? 20.705 -0.875 -9.093 1.00 88.81 96 GLN A O 1
ATOM 753 N N . GLN A 1 97 ? 20.261 1.030 -7.993 1.00 86.62 97 GLN A N 1
ATOM 754 C CA . GLN A 1 97 ? 21.235 1.846 -8.717 1.00 86.62 97 GLN A CA 1
ATOM 755 C C . GLN A 1 97 ? 22.663 1.409 -8.410 1.00 86.62 97 GLN A C 1
ATOM 757 O O . GLN A 1 97 ? 23.435 1.257 -9.347 1.00 86.62 97 GLN A O 1
ATOM 762 N N . ASN A 1 98 ? 23.003 1.142 -7.148 1.00 84.50 98 ASN A N 1
ATOM 763 C CA . ASN A 1 98 ? 24.316 0.620 -6.772 1.00 84.50 98 ASN A CA 1
ATOM 764 C C . ASN A 1 98 ? 24.599 -0.709 -7.481 1.00 84.50 98 ASN A C 1
ATOM 766 O O . ASN A 1 98 ? 25.640 -0.854 -8.112 1.00 84.50 98 ASN A O 1
ATOM 770 N N . VAL A 1 99 ? 23.655 -1.653 -7.458 1.00 86.94 99 VAL A N 1
ATOM 771 C CA . VAL A 1 99 ? 23.788 -2.943 -8.157 1.00 86.94 99 VAL A CA 1
ATOM 772 C C . VAL A 1 99 ? 23.946 -2.757 -9.669 1.00 86.94 99 VAL A C 1
ATOM 774 O O . VAL A 1 99 ? 24.726 -3.466 -10.299 1.00 86.94 99 VAL A O 1
ATOM 777 N N . THR A 1 100 ? 23.222 -1.806 -10.263 1.00 79.62 100 THR A N 1
ATOM 778 C CA . THR A 1 100 ? 23.263 -1.557 -11.713 1.00 79.62 100 THR A CA 1
ATOM 779 C C . THR A 1 100 ? 24.542 -0.824 -12.127 1.00 79.62 100 THR A C 1
ATOM 781 O O . THR A 1 100 ? 25.176 -1.221 -13.093 1.00 79.62 100 THR A O 1
ATOM 784 N N . GLN A 1 101 ? 24.982 0.186 -11.372 1.00 70.62 101 GLN A N 1
ATOM 785 C CA . GLN A 1 101 ? 26.227 0.919 -11.633 1.00 70.62 101 GLN A CA 1
ATOM 786 C C . GLN A 1 101 ? 27.463 0.039 -11.439 1.00 70.62 101 GLN A C 1
ATOM 788 O O . GLN A 1 101 ? 28.386 0.101 -12.245 1.00 70.62 101 GLN A O 1
ATOM 793 N N . ARG A 1 102 ? 27.460 -0.848 -10.434 1.00 61.34 102 ARG A N 1
ATOM 794 C CA . ARG A 1 102 ? 28.514 -1.862 -10.259 1.00 61.34 102 ARG A CA 1
ATOM 795 C C . ARG A 1 102 ? 28.631 -2.798 -11.467 1.00 61.34 102 ARG A C 1
ATOM 797 O O . ARG A 1 102 ? 29.712 -3.308 -11.708 1.00 61.34 102 ARG A O 1
ATOM 804 N N . LYS A 1 103 ? 27.554 -2.994 -12.237 1.00 56.88 103 LYS A N 1
ATOM 805 C CA . LYS A 1 103 ? 27.548 -3.799 -13.471 1.00 56.88 103 LYS A CA 1
ATOM 806 C C . LYS A 1 103 ? 27.979 -3.035 -14.730 1.00 56.88 103 LYS A C 1
ATOM 808 O O . LYS A 1 103 ? 28.145 -3.664 -15.765 1.00 56.88 103 LYS A O 1
ATOM 813 N N . THR A 1 104 ? 28.141 -1.711 -14.680 1.00 57.97 104 THR A N 1
ATOM 814 C CA . THR A 1 104 ? 28.490 -0.879 -15.855 1.00 57.97 104 THR A CA 1
ATOM 815 C C . THR A 1 104 ? 29.879 -0.228 -15.737 1.00 57.97 104 THR A C 1
ATOM 817 O O . THR A 1 104 ? 30.283 0.512 -16.623 1.00 57.97 104 THR A O 1
ATOM 820 N N . GLY A 1 105 ? 30.633 -0.513 -14.670 1.00 54.97 105 GLY A N 1
ATOM 821 C CA . GLY A 1 105 ? 31.940 0.098 -14.384 1.00 54.97 105 GLY A CA 1
ATOM 822 C C . GLY A 1 105 ? 33.162 -0.814 -14.543 1.00 54.97 105 GLY A C 1
ATOM 823 O O . GLY A 1 105 ? 34.189 -0.518 -13.944 1.00 54.97 105 GLY A O 1
ATOM 824 N N . GLU A 1 106 ? 33.064 -1.917 -15.288 1.00 56.75 106 GLU A N 1
ATOM 825 C CA . GLU A 1 106 ? 34.215 -2.755 -15.6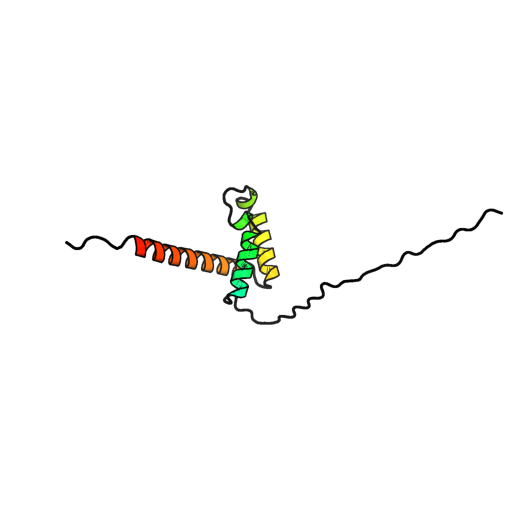59 1.00 56.75 106 GLU A CA 1
ATOM 826 C C . GLU A 1 106 ? 34.506 -2.556 -17.154 1.00 56.75 106 GLU A C 1
ATOM 828 O O . GLU A 1 106 ? 33.883 -3.187 -18.005 1.00 56.75 106 GLU A O 1
ATOM 833 N N . GLY A 1 107 ? 35.410 -1.630 -17.488 1.00 60.19 107 GLY A N 1
ATOM 834 C CA . GLY A 1 107 ? 35.887 -1.472 -18.861 1.00 60.19 107 GLY A CA 1
ATOM 835 C C . GLY A 1 107 ? 36.734 -0.224 -19.108 1.00 60.19 107 GLY A C 1
ATOM 836 O O . GLY A 1 107 ? 36.247 0.889 -18.916 1.00 60.19 107 GLY A O 1
ATOM 837 N N . ALA A 1 108 ? 37.936 -0.478 -19.637 1.00 53.44 108 ALA A N 1
ATOM 838 C CA . ALA A 1 108 ? 38.907 0.419 -20.272 1.00 53.44 108 ALA A CA 1
ATOM 839 C C . ALA A 1 108 ? 40.001 1.015 -19.367 1.00 53.44 108 ALA A C 1
ATOM 841 O O . ALA A 1 108 ? 40.035 2.210 -19.082 1.00 53.44 108 ALA A O 1
ATOM 842 N N . ASP A 1 109 ? 40.926 0.146 -18.962 1.00 58.03 109 ASP A N 1
ATOM 843 C CA . ASP A 1 109 ? 42.358 0.423 -19.048 1.00 58.03 109 ASP A CA 1
ATOM 844 C C . ASP A 1 109 ? 42.798 0.548 -20.524 1.00 58.03 109 ASP A C 1
ATOM 846 O O . ASP A 1 109 ? 42.538 -0.355 -21.317 1.00 58.03 109 ASP A O 1
ATOM 850 N N . ASP A 1 110 ? 43.421 1.676 -20.880 1.00 51.38 110 ASP A N 1
ATOM 851 C CA . ASP A 1 110 ? 44.488 1.801 -21.893 1.00 51.38 110 ASP A CA 1
ATOM 852 C C . ASP A 1 110 ? 45.384 2.993 -21.500 1.00 51.38 110 ASP A C 1
ATOM 854 O O . ASP A 1 110 ? 44.827 4.086 -21.220 1.00 51.38 110 ASP A O 1
#

Secondary structure (DSSP, 8-state):
-----------------------------TTSHHHHHHHHHHHHH-HHHH-TTSHHHH-HHHHHHHHHHHHHHHTS-HHHHHHHHHHHHHHHHHHHHHHHHHTT------